Protein AF-A0AAV0A6R4-F1 (afdb_monomer_lite)

pLDDT: mean 75.77, std 17.12, range [40.34, 95.56]

Foldseek 3Di:
DCCVVPNCVVPDDPVNVCVLVVPPWAADPDAPDDCPPPDAHPCLVVVNDPQPPGPDPPPGNHRRTDPDPPDD

Organism: Phodopus roborovskii (NCBI:txid109678)

Radius of gyration: 15.31 Å; chains: 1; bounding box: 35×22×44 Å

Structure (mmCIF, N/CA/C/O backbone):
data_AF-A0AAV0A6R4-F1
#
_entry.id   AF-A0AAV0A6R4-F1
#
loop_
_atom_site.group_PDB
_atom_site.id
_atom_site.type_symbol
_atom_site.label_atom_id
_atom_site.label_alt_id
_atom_site.label_comp_id
_atom_site.label_asym_id
_atom_site.label_entity_id
_atom_site.label_seq_id
_atom_site.pdbx_PDB_ins_code
_atom_site.Cartn_x
_atom_site.Cartn_y
_atom_site.Cartn_z
_atom_site.occupancy
_atom_site.B_iso_or_e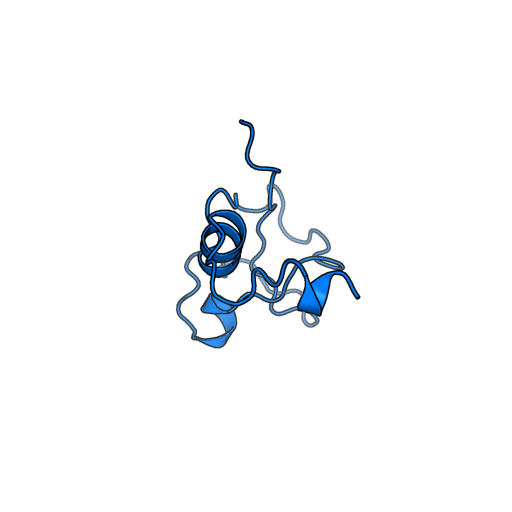quiv
_atom_site.auth_seq_id
_atom_site.auth_comp_id
_atom_site.auth_asym_id
_atom_site.auth_atom_id
_atom_site.pdbx_PDB_model_num
ATOM 1 N N . MET A 1 1 ? -8.220 10.250 24.401 1.00 83.75 1 MET A N 1
ATOM 2 C CA . MET A 1 1 ? -9.510 9.948 25.077 1.00 83.75 1 MET A CA 1
ATOM 3 C C . MET A 1 1 ? -10.328 8.934 24.283 1.00 83.75 1 MET A C 1
ATOM 5 O O . MET A 1 1 ? -10.764 7.967 24.890 1.00 83.75 1 MET A O 1
ATOM 9 N N . GLN A 1 2 ? -10.502 9.089 22.962 1.00 92.25 2 GLN A N 1
ATOM 10 C CA . GLN A 1 2 ? -11.198 8.077 22.148 1.00 92.25 2 GLN A CA 1
ATOM 11 C C . GLN A 1 2 ? -10.531 6.698 22.195 1.00 92.25 2 GLN A C 1
ATOM 13 O O . GLN A 1 2 ? -11.241 5.715 22.304 1.00 92.25 2 GLN A O 1
ATOM 18 N N . GLU A 1 3 ? -9.203 6.622 22.253 1.00 88.44 3 GLU A N 1
ATOM 19 C CA . GLU A 1 3 ? -8.473 5.351 22.408 1.00 88.44 3 GLU A CA 1
ATOM 20 C C . GLU A 1 3 ? -8.850 4.567 23.681 1.00 88.44 3 GLU A C 1
ATOM 22 O O . GLU A 1 3 ? -8.731 3.355 23.706 1.00 88.44 3 GLU A O 1
ATOM 27 N N . ILE A 1 4 ? -9.345 5.220 24.741 1.00 91.56 4 ILE A N 1
ATOM 28 C CA . ILE A 1 4 ? -9.761 4.531 25.981 1.00 91.56 4 ILE A CA 1
ATOM 29 C C . ILE A 1 4 ? -11.230 4.096 25.897 1.00 91.56 4 ILE A C 1
ATOM 31 O O . ILE A 1 4 ? -11.614 3.061 26.430 1.00 91.56 4 ILE A O 1
ATOM 35 N N . ILE A 1 5 ? -12.061 4.907 25.239 1.00 94.00 5 ILE A N 1
ATOM 36 C CA . ILE A 1 5 ? -13.515 4.709 25.167 1.00 94.00 5 ILE A CA 1
ATOM 37 C C . ILE A 1 5 ? -13.888 3.763 24.014 1.00 94.00 5 ILE A C 1
ATOM 39 O O . ILE A 1 5 ? -14.847 3.007 24.117 1.00 94.00 5 ILE A O 1
ATOM 43 N N . ALA A 1 6 ? -13.133 3.815 22.920 1.00 93.06 6 ALA A N 1
ATOM 44 C CA . ALA A 1 6 ? -13.387 3.131 21.661 1.00 93.06 6 ALA A CA 1
ATOM 45 C C . ALA A 1 6 ? -12.060 2.716 20.992 1.00 93.06 6 ALA A C 1
ATOM 47 O O . ALA A 1 6 ? -11.813 3.053 19.834 1.00 93.06 6 ALA A O 1
ATOM 48 N N . SER A 1 7 ? -11.185 2.015 21.728 1.00 94.12 7 SER A N 1
ATOM 49 C CA . SER A 1 7 ? -10.026 1.350 21.109 1.00 94.12 7 SER A CA 1
ATOM 50 C C . SER A 1 7 ? -10.520 0.336 20.083 1.00 94.12 7 SER A C 1
ATOM 52 O O . SER A 1 7 ? -11.381 -0.496 20.376 1.00 94.12 7 SER A O 1
ATOM 54 N N . VAL A 1 8 ? -9.934 0.398 18.892 1.00 93.75 8 VAL A N 1
ATOM 55 C CA . VAL A 1 8 ? -10.156 -0.560 17.804 1.00 93.75 8 VAL A CA 1
ATOM 56 C C . VAL A 1 8 ? -8.904 -1.390 17.526 1.00 93.75 8 VAL A C 1
ATOM 58 O O . VAL A 1 8 ? -8.859 -2.101 16.536 1.00 93.75 8 VAL A O 1
ATOM 61 N N . ASP A 1 9 ? -7.909 -1.365 18.417 1.00 93.75 9 ASP A N 1
ATOM 62 C CA . ASP A 1 9 ? -6.601 -2.009 18.196 1.00 93.75 9 ASP A CA 1
ATOM 63 C C . ASP A 1 9 ? -6.693 -3.541 18.087 1.00 93.75 9 ASP A C 1
ATOM 65 O O . ASP A 1 9 ? -5.807 -4.208 17.559 1.00 93.75 9 ASP A O 1
ATOM 69 N N . HIS A 1 10 ? -7.771 -4.118 18.617 1.00 93.50 10 HIS A N 1
ATOM 70 C CA . HIS A 1 10 ? -8.071 -5.547 18.547 1.00 93.50 10 HIS A CA 1
ATOM 71 C C . HIS A 1 10 ? -8.887 -5.928 17.300 1.00 93.50 10 HIS A C 1
ATOM 73 O O . 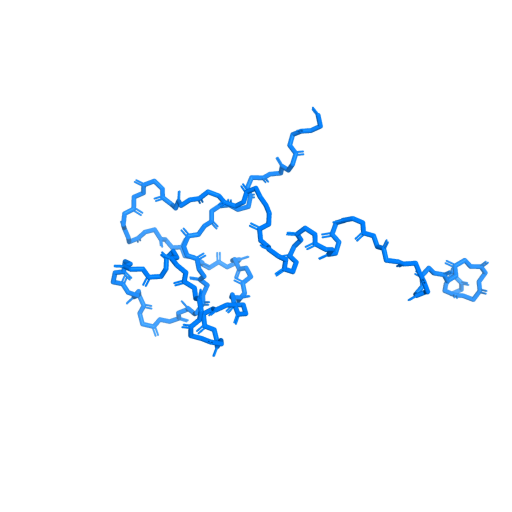HIS A 1 10 ? -9.148 -7.112 17.078 1.00 93.50 10 HIS A O 1
ATOM 79 N N . ILE A 1 11 ? -9.306 -4.946 16.499 1.00 95.56 11 ILE A N 1
ATOM 80 C CA . ILE A 1 11 ? -10.067 -5.132 15.266 1.00 95.56 11 ILE A CA 1
ATOM 81 C C . ILE A 1 11 ? -9.089 -5.026 14.100 1.00 95.56 11 ILE A C 1
ATOM 83 O O . ILE A 1 11 ? -8.413 -4.017 13.948 1.00 95.56 11 ILE A O 1
ATOM 87 N N . LYS A 1 12 ? -9.039 -6.057 13.253 1.00 94.81 12 LYS A N 1
ATOM 88 C CA . LYS A 1 12 ? -8.343 -5.965 11.968 1.00 94.81 12 LYS A CA 1
ATOM 89 C C . LYS A 1 12 ? -9.292 -5.427 10.919 1.00 94.81 12 LYS A C 1
ATOM 91 O O . LYS A 1 12 ? -10.323 -6.046 10.657 1.0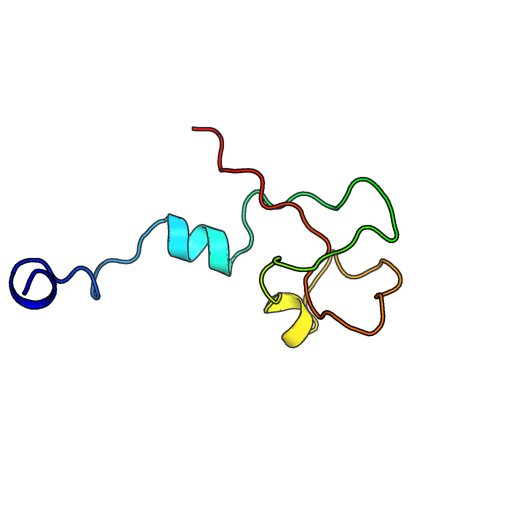0 94.81 12 LYS A O 1
ATOM 96 N N . PHE A 1 13 ? -8.933 -4.305 10.314 1.00 95.00 13 PHE A N 1
ATOM 97 C CA . PHE A 1 13 ? -9.711 -3.754 9.216 1.00 95.00 13 PHE A CA 1
ATOM 98 C C . PHE A 1 13 ? -9.340 -4.435 7.903 1.00 95.00 13 PHE A C 1
ATOM 100 O O . PHE A 1 13 ? -8.168 -4.699 7.628 1.00 95.00 13 PHE A O 1
ATOM 107 N N . ASP A 1 14 ? -10.329 -4.627 7.034 1.00 93.56 14 ASP A N 1
ATOM 108 C CA . ASP A 1 14 ? -10.085 -5.116 5.673 1.00 93.56 14 ASP A CA 1
ATOM 109 C C . ASP A 1 14 ? -9.111 -4.205 4.916 1.00 93.56 14 ASP A C 1
ATOM 111 O O . ASP A 1 14 ? -8.322 -4.673 4.098 1.00 93.56 14 ASP A O 1
ATOM 115 N N . LEU A 1 15 ? -9.108 -2.908 5.240 1.00 89.56 15 LEU A N 1
ATOM 116 C CA . LEU A 1 15 ? -8.175 -1.937 4.680 1.00 89.56 15 LEU A CA 1
ATOM 117 C C . LEU A 1 15 ? -6.718 -2.224 5.071 1.00 89.56 15 LEU A C 1
ATOM 119 O O . LEU A 1 15 ? -5.841 -2.120 4.218 1.00 89.56 15 LEU A O 1
ATOM 123 N N . GLU A 1 16 ? -6.449 -2.627 6.315 1.00 92.38 16 GLU A N 1
ATOM 124 C CA . GLU A 1 16 ? -5.095 -3.006 6.749 1.00 92.38 16 GLU A CA 1
ATOM 125 C C . GLU A 1 16 ? -4.609 -4.220 5.958 1.00 92.38 16 GLU A C 1
ATOM 127 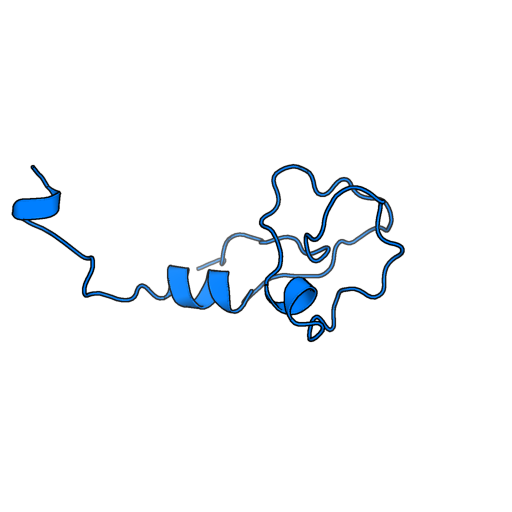O O . GLU A 1 16 ? -3.529 -4.197 5.369 1.00 92.38 16 GLU A O 1
ATOM 132 N N . ILE A 1 17 ? -5.465 -5.239 5.844 1.00 91.50 17 ILE A N 1
ATOM 133 C CA . ILE A 1 17 ? -5.174 -6.459 5.088 1.00 91.50 17 ILE A CA 1
ATOM 134 C C . ILE A 1 17 ? -4.935 -6.131 3.607 1.00 91.50 17 ILE A C 1
ATOM 136 O O . ILE A 1 17 ? -3.969 -6.609 3.009 1.00 91.50 17 ILE A O 1
ATOM 140 N N . ALA A 1 18 ? -5.789 -5.297 3.009 1.00 89.12 18 ALA A N 1
ATOM 141 C CA . ALA A 1 18 ? -5.690 -4.920 1.605 1.00 89.12 18 ALA A CA 1
ATOM 142 C C . ALA A 1 18 ? -4.412 -4.125 1.301 1.00 89.12 18 ALA A C 1
ATOM 144 O O . ALA A 1 18 ? -3.790 -4.351 0.260 1.00 89.12 18 ALA A O 1
ATOM 145 N N . VAL A 1 19 ? -3.990 -3.238 2.208 1.00 87.44 19 VAL A N 1
ATOM 146 C CA . VAL A 1 19 ? -2.748 -2.465 2.075 1.00 87.44 19 VAL A CA 1
ATOM 147 C C . VAL A 1 19 ? -1.522 -3.365 2.233 1.00 87.44 19 VAL A C 1
ATOM 149 O O . VAL A 1 19 ? -0.640 -3.334 1.371 1.00 87.44 19 VAL A O 1
ATOM 152 N N . GLU A 1 20 ? -1.480 -4.209 3.269 1.00 88.75 20 GLU A N 1
ATOM 153 C CA . GLU A 1 20 ? -0.373 -5.147 3.519 1.00 88.75 20 GLU A CA 1
ATOM 154 C C . GLU A 1 20 ? -0.179 -6.126 2.352 1.00 88.75 20 GLU A C 1
ATOM 156 O O . GLU A 1 20 ? 0.944 -6.390 1.916 1.00 88.75 20 GLU A O 1
ATOM 161 N N . GLN A 1 21 ? -1.279 -6.636 1.794 1.00 89.06 21 GLN A N 1
ATOM 162 C CA . GLN A 1 21 ? -1.254 -7.579 0.674 1.00 89.06 21 GLN A CA 1
ATOM 163 C C . GLN A 1 21 ? -1.186 -6.896 -0.700 1.00 89.06 21 GLN A C 1
ATOM 165 O O . GLN A 1 21 ? -1.081 -7.579 -1.720 1.00 89.06 21 GLN A O 1
ATOM 170 N N . GLN A 1 22 ? -1.205 -5.559 -0.750 1.00 85.56 22 GL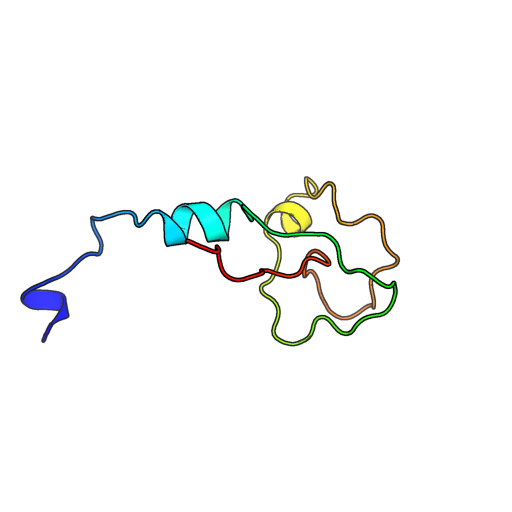N A N 1
ATOM 171 C CA . GLN A 1 22 ? -1.223 -4.767 -1.984 1.00 85.56 22 GLN A CA 1
ATOM 172 C C . GLN A 1 22 ? -2.358 -5.171 -2.945 1.00 85.56 22 GLN A C 1
ATOM 174 O O . GLN A 1 22 ? -2.164 -5.231 -4.170 1.00 85.56 22 GLN A O 1
ATOM 179 N N . LEU A 1 23 ? -3.538 -5.472 -2.393 1.00 86.81 23 LEU A N 1
ATOM 180 C CA . LEU A 1 23 ? -4.731 -5.816 -3.166 1.00 86.81 23 LEU A CA 1
ATOM 181 C C . LEU A 1 23 ? -5.180 -4.613 -4.004 1.00 86.81 23 LEU A C 1
ATOM 183 O O . LEU A 1 23 ? -5.063 -3.464 -3.589 1.00 86.81 23 LEU A O 1
ATOM 187 N N . GLY A 1 24 ? -5.643 -4.871 -5.229 1.00 84.19 24 GLY A N 1
ATOM 188 C CA . GLY A 1 24 ? -6.086 -3.822 -6.161 1.00 84.19 24 GLY A CA 1
ATOM 189 C C . GLY A 1 24 ? -4.965 -2.977 -6.783 1.00 84.19 24 GLY A C 1
ATOM 190 O O . GLY A 1 24 ? -5.222 -2.179 -7.681 1.00 84.19 24 GLY A O 1
ATOM 191 N N . ALA A 1 25 ? -3.711 -3.170 -6.373 1.00 82.69 25 ALA A N 1
ATOM 192 C CA . ALA A 1 25 ? -2.611 -2.362 -6.865 1.00 82.69 25 ALA A CA 1
ATOM 193 C C . ALA A 1 25 ? -2.247 -2.765 -8.316 1.00 82.69 25 ALA A C 1
ATOM 195 O O . ALA A 1 25 ? -1.776 -3.884 -8.560 1.00 82.69 25 ALA A O 1
ATOM 196 N N . GLN A 1 26 ? -2.397 -1.845 -9.276 1.00 80.62 26 GLN A N 1
ATOM 197 C CA . GLN A 1 26 ? -2.061 -2.065 -10.692 1.00 80.62 26 GLN A CA 1
ATOM 198 C C . GLN A 1 26 ? -0.668 -1.546 -11.077 1.00 80.62 26 GLN A C 1
ATOM 200 O O . GLN A 1 26 ? -0.260 -0.498 -10.573 1.00 80.62 26 GLN A O 1
ATOM 205 N N . PRO A 1 27 ? 0.071 -2.234 -11.972 1.00 79.12 27 PRO A N 1
ATOM 206 C CA . PRO A 1 27 ? 1.367 -1.756 -12.451 1.00 79.12 27 PRO A CA 1
ATOM 207 C C . PRO A 1 27 ? 1.295 -0.325 -12.996 1.00 79.12 27 PRO A C 1
ATOM 209 O O . PRO A 1 27 ? 0.308 0.052 -13.627 1.00 79.12 27 PRO A O 1
ATOM 212 N N . LEU A 1 28 ? 2.355 0.458 -12.783 1.00 79.19 28 LEU A N 1
ATOM 213 C CA . LEU A 1 28 ? 2.464 1.793 -13.366 1.00 79.19 28 LEU A CA 1
ATOM 214 C C . LEU A 1 28 ? 2.379 1.713 -14.900 1.00 79.19 28 LEU A C 1
ATOM 216 O O . LEU A 1 28 ? 3.032 0.853 -15.502 1.00 79.19 28 LEU A O 1
ATOM 220 N N . PRO A 1 29 ? 1.616 2.617 -15.540 1.00 80.38 29 PRO A N 1
ATOM 221 C CA . PRO A 1 29 ? 1.383 2.570 -16.980 1.00 80.38 29 PRO A CA 1
ATOM 222 C C . PRO A 1 29 ? 2.644 2.863 -17.803 1.00 80.38 29 PRO A C 1
ATOM 224 O O . PRO A 1 29 ? 2.752 2.391 -18.932 1.00 80.38 29 PRO A O 1
ATOM 227 N N . PHE A 1 30 ? 3.609 3.608 -17.247 1.00 81.12 30 PHE A N 1
ATOM 228 C CA . PHE A 1 30 ? 4.829 4.002 -17.950 1.00 81.12 30 PHE A CA 1
ATOM 229 C C . PHE A 1 30 ? 6.089 3.782 -17.096 1.00 81.12 30 PHE A C 1
ATOM 231 O O . PHE A 1 30 ? 6.065 4.025 -15.885 1.00 81.12 30 PHE A O 1
ATOM 238 N N . PRO A 1 31 ? 7.211 3.355 -17.707 1.00 79.44 31 PRO A N 1
ATOM 239 C CA . PRO A 1 31 ? 8.490 3.248 -17.014 1.00 79.44 31 PRO A CA 1
ATOM 240 C C . PRO A 1 31 ? 9.037 4.639 -16.657 1.00 79.44 31 PRO A C 1
ATOM 242 O O . PRO A 1 31 ? 8.840 5.602 -17.393 1.00 79.44 31 PRO A O 1
ATOM 245 N N . GLY A 1 32 ? 9.761 4.741 -15.541 1.00 77.69 32 GLY A N 1
ATOM 246 C CA . GLY A 1 32 ? 10.407 5.992 -15.116 1.00 77.69 32 GLY A CA 1
ATOM 247 C C . GLY A 1 32 ? 9.489 6.999 -14.416 1.00 77.69 32 GLY A C 1
ATOM 248 O O . GLY A 1 32 ? 9.945 8.092 -14.091 1.00 77.69 32 GLY A O 1
ATOM 249 N N . MET A 1 33 ? 8.226 6.642 -14.152 1.00 80.44 33 MET A N 1
ATOM 250 C CA . MET A 1 33 ? 7.353 7.441 -13.289 1.00 80.44 33 MET A CA 1
ATOM 251 C C . MET A 1 33 ? 7.963 7.592 -11.894 1.00 80.44 33 MET A C 1
ATOM 253 O O . MET A 1 33 ? 8.499 6.634 -11.327 1.00 80.44 33 MET A O 1
ATOM 257 N N . ASP A 1 34 ? 7.853 8.799 -11.341 1.00 79.50 34 ASP A N 1
ATOM 258 C CA . ASP A 1 34 ? 8.260 9.050 -9.969 1.00 79.50 34 ASP A CA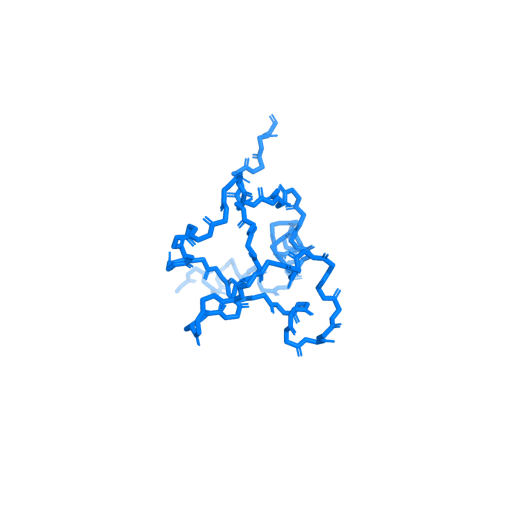 1
ATOM 259 C C . ASP A 1 34 ? 7.351 8.282 -9.002 1.00 79.50 34 ASP A C 1
ATOM 261 O O . ASP A 1 34 ? 6.133 8.213 -9.173 1.00 79.50 34 ASP A O 1
ATOM 265 N N . LYS A 1 35 ? 7.973 7.679 -7.994 1.00 75.38 35 LYS A N 1
ATOM 266 C CA . LYS A 1 35 ? 7.299 6.873 -6.972 1.00 75.38 35 LYS A CA 1
ATOM 267 C C . LYS A 1 35 ? 7.346 7.548 -5.601 1.00 75.38 35 LYS A C 1
ATOM 269 O O . LYS A 1 35 ? 7.069 6.890 -4.595 1.00 75.38 35 LYS A O 1
ATOM 274 N N . SER A 1 36 ? 7.747 8.817 -5.548 1.00 81.25 36 SER A N 1
ATOM 275 C CA . SER A 1 36 ? 7.752 9.615 -4.325 1.00 81.25 36 SER A CA 1
ATOM 276 C C . SER A 1 36 ? 6.343 9.692 -3.737 1.00 81.25 36 SER A C 1
ATOM 278 O O . SER A 1 36 ? 5.362 9.863 -4.456 1.00 81.25 36 SER A O 1
ATOM 280 N N . GLY A 1 37 ? 6.230 9.512 -2.421 1.00 79.31 37 GLY A N 1
ATOM 281 C CA . GLY A 1 37 ? 4.940 9.466 -1.721 1.00 79.31 37 GLY A CA 1
ATOM 282 C C . GLY A 1 37 ? 4.219 8.112 -1.774 1.00 79.31 37 GLY A C 1
ATOM 283 O O . GLY A 1 37 ? 3.223 7.943 -1.076 1.00 79.31 37 GLY A O 1
ATOM 284 N N . ALA A 1 38 ? 4.719 7.128 -2.532 1.00 82.06 38 ALA A N 1
ATOM 285 C CA . ALA A 1 38 ? 4.201 5.763 -2.476 1.00 82.06 38 ALA A CA 1
ATOM 286 C C . ALA A 1 38 ? 4.802 4.984 -1.294 1.00 82.06 38 ALA A C 1
ATOM 288 O O . ALA A 1 38 ? 5.979 5.143 -0.958 1.00 82.06 38 ALA A O 1
ATOM 289 N N . ALA A 1 39 ? 4.008 4.086 -0.707 1.00 83.81 39 ALA A N 1
ATOM 290 C CA . ALA A 1 39 ? 4.461 3.207 0.366 1.00 83.81 39 ALA A CA 1
ATOM 291 C C . ALA A 1 39 ? 5.620 2.292 -0.077 1.00 83.81 39 ALA A C 1
ATOM 293 O O . ALA A 1 39 ? 5.719 1.867 -1.236 1.00 83.81 39 ALA A O 1
ATOM 294 N N . VAL A 1 40 ? 6.499 1.957 0.870 1.00 84.38 40 VAL A N 1
ATOM 295 C CA . VAL A 1 40 ? 7.557 0.961 0.664 1.00 84.38 40 VAL A CA 1
ATOM 296 C C . VAL A 1 40 ? 6.921 -0.418 0.513 1.00 84.38 40 VAL A C 1
ATOM 298 O O . VAL A 1 40 ? 6.035 -0.793 1.274 1.00 84.38 40 VAL A O 1
ATOM 301 N N . CYS A 1 41 ? 7.363 -1.193 -0.478 1.00 84.69 41 CYS A N 1
ATOM 302 C CA . CYS A 1 41 ? 6.808 -2.520 -0.696 1.00 84.69 41 CYS A CA 1
ATOM 303 C C . CYS A 1 41 ? 7.521 -3.573 0.148 1.00 84.69 41 CYS A C 1
ATOM 305 O O . CYS A 1 41 ? 8.697 -3.871 -0.073 1.00 84.69 41 CYS A O 1
ATOM 307 N N . GLU A 1 42 ? 6.776 -4.230 1.032 1.00 86.62 42 GLU A N 1
ATOM 308 C CA . GLU A 1 42 ? 7.308 -5.342 1.815 1.00 86.62 42 GLU A CA 1
ATOM 309 C C . GLU A 1 42 ? 7.699 -6.551 0.967 1.00 86.62 42 GLU A C 1
ATOM 311 O O . GLU A 1 42 ? 8.712 -7.189 1.242 1.00 86.62 42 GLU A O 1
ATOM 316 N N . PHE A 1 43 ? 6.939 -6.875 -0.084 1.00 86.94 43 PHE A N 1
ATOM 317 C CA . PHE A 1 43 ? 7.303 -7.978 -0.975 1.00 86.94 43 PHE A CA 1
ATOM 318 C C . PHE A 1 43 ? 8.632 -7.719 -1.677 1.00 86.94 43 PHE A C 1
ATOM 320 O O . PHE A 1 43 ? 9.360 -8.662 -1.969 1.00 86.94 43 PHE A O 1
ATOM 327 N N . PHE A 1 44 ? 8.966 -6.457 -1.955 1.00 84.56 44 PHE A N 1
ATOM 328 C CA . PHE A 1 44 ? 10.255 -6.112 -2.539 1.00 84.56 44 PHE A CA 1
ATOM 329 C C . PHE A 1 44 ? 11.376 -6.323 -1.518 1.00 84.56 44 PHE A C 1
ATOM 331 O O . PHE A 1 44 ? 12.376 -6.956 -1.841 1.00 84.56 44 PHE A O 1
ATOM 338 N N . LEU A 1 45 ? 11.159 -5.902 -0.267 1.00 85.44 45 LEU A N 1
ATOM 339 C CA . LEU A 1 45 ? 12.090 -6.149 0.837 1.00 85.44 45 LEU A CA 1
ATOM 340 C C . LEU A 1 45 ? 12.310 -7.652 1.097 1.00 85.44 45 LEU A C 1
ATOM 342 O O . LEU A 1 45 ? 13.426 -8.077 1.373 1.00 85.44 45 LEU A O 1
ATOM 346 N N . LYS A 1 46 ? 11.256 -8.463 0.954 1.00 88.69 46 LYS A N 1
ATOM 347 C CA . LYS A 1 46 ? 11.279 -9.930 1.097 1.00 88.69 46 LYS A CA 1
ATOM 348 C C . LYS A 1 46 ? 11.700 -10.665 -0.190 1.00 88.69 46 LYS A C 1
ATOM 350 O O . LYS A 1 46 ? 11.608 -11.886 -0.238 1.00 88.69 46 LYS A O 1
ATOM 355 N N . ALA A 1 47 ? 12.117 -9.947 -1.240 1.00 84.19 47 ALA A N 1
ATOM 356 C CA . ALA A 1 47 ? 12.476 -10.490 -2.559 1.00 84.19 47 ALA A CA 1
ATOM 357 C C . ALA A 1 47 ? 11.386 -11.353 -3.247 1.00 84.19 47 ALA A C 1
ATOM 359 O O . ALA A 1 47 ? 11.677 -12.159 -4.126 1.00 84.19 47 ALA A O 1
ATOM 360 N N . ALA A 1 48 ? 10.118 -11.153 -2.885 1.00 85.56 48 ALA A N 1
ATOM 361 C CA . ALA A 1 48 ? 8.949 -11.864 -3.407 1.00 85.56 48 ALA A CA 1
ATOM 362 C C . ALA A 1 48 ? 8.084 -11.006 -4.358 1.00 85.56 48 ALA A C 1
ATOM 364 O O . ALA A 1 48 ? 7.023 -11.436 -4.809 1.00 85.56 48 ALA A O 1
ATOM 365 N N . CYS A 1 49 ? 8.496 -9.770 -4.659 1.00 82.56 49 CYS A N 1
ATOM 366 C CA . CYS A 1 49 ? 7.703 -8.853 -5.477 1.00 82.56 49 CYS A CA 1
ATOM 367 C C . CYS A 1 49 ? 7.715 -9.232 -6.967 1.00 82.56 49 CYS A C 1
ATOM 369 O O . CYS A 1 49 ? 8.678 -8.970 -7.687 1.00 82.56 49 CYS A O 1
ATOM 371 N N . GLY A 1 50 ? 6.590 -9.755 -7.464 1.00 77.75 50 GLY A N 1
ATOM 372 C CA . GLY A 1 50 ? 6.413 -10.088 -8.884 1.00 77.75 50 GLY A CA 1
ATOM 373 C C . GLY A 1 50 ? 6.331 -8.882 -9.835 1.00 77.75 50 GLY A C 1
ATOM 374 O O . GLY A 1 50 ? 6.521 -9.042 -11.040 1.00 77.75 50 GLY A O 1
ATOM 375 N N . LYS A 1 51 ? 6.078 -7.673 -9.311 1.00 71.94 51 LYS A N 1
ATOM 376 C CA . LYS A 1 51 ? 5.912 -6.425 -10.085 1.00 71.94 51 LYS A CA 1
ATOM 377 C C . LYS A 1 51 ? 7.226 -5.634 -10.246 1.00 71.94 51 LYS A C 1
ATOM 379 O O . LYS A 1 51 ? 7.286 -4.692 -11.027 1.00 71.94 51 LYS A O 1
ATOM 384 N N . GLY A 1 52 ? 8.297 -6.022 -9.547 1.00 60.56 52 GLY A N 1
ATOM 385 C CA . GLY A 1 52 ? 9.574 -5.295 -9.469 1.00 60.56 52 GLY A CA 1
ATOM 386 C C . GLY A 1 52 ? 10.520 -5.432 -10.671 1.00 60.56 52 GLY A C 1
ATOM 387 O O . GLY A 1 52 ? 11.718 -5.237 -10.510 1.00 60.56 52 GLY A O 1
ATOM 388 N N . LYS A 1 53 ? 10.027 -5.787 -11.865 1.00 56.84 53 LYS A N 1
ATOM 389 C CA . LYS A 1 53 ? 10.867 -6.060 -13.053 1.00 56.84 53 LYS A CA 1
ATOM 390 C C . LYS A 1 53 ? 11.256 -4.817 -13.869 1.00 56.84 53 LYS A C 1
ATOM 392 O O . LYS A 1 53 ? 11.911 -4.955 -14.897 1.00 56.84 53 LYS A O 1
ATOM 397 N N . GLN A 1 54 ? 10.839 -3.620 -13.459 1.00 56.97 54 GLN A N 1
ATOM 398 C CA . GLN A 1 54 ? 11.206 -2.375 -14.141 1.00 56.97 54 GLN A CA 1
ATOM 399 C C . GLN A 1 54 ? 12.509 -1.810 -13.554 1.00 56.97 54 GLN A C 1
ATOM 401 O O . GLN A 1 54 ? 12.714 -1.963 -12.347 1.00 56.97 54 GLN A O 1
ATOM 406 N N . PRO A 1 55 ? 13.379 -1.162 -14.360 1.00 46.34 55 PRO A N 1
ATOM 407 C CA . PRO A 1 55 ? 14.636 -0.603 -13.877 1.00 46.34 55 PRO A CA 1
ATOM 408 C C . PRO A 1 55 ? 14.336 0.355 -12.731 1.00 46.34 55 PRO A C 1
ATOM 410 O O . PRO A 1 55 ? 13.668 1.374 -12.906 1.00 46.34 55 PRO A O 1
ATOM 413 N N . LEU A 1 56 ? 14.760 -0.039 -11.537 1.00 48.12 56 LEU A N 1
ATOM 414 C CA . LEU A 1 56 ? 14.576 0.738 -10.329 1.00 48.12 56 LEU A CA 1
ATOM 415 C C . LEU A 1 56 ? 15.276 2.076 -10.545 1.00 48.12 56 LEU A C 1
ATOM 417 O O . LEU A 1 56 ? 16.481 2.122 -10.795 1.00 48.12 56 LEU A O 1
ATOM 421 N N . THR A 1 57 ? 14.534 3.173 -10.425 1.00 40.34 57 THR A N 1
ATOM 422 C CA . THR A 1 57 ? 15.178 4.428 -10.062 1.00 40.34 57 THR A CA 1
ATOM 423 C C . THR A 1 57 ? 15.934 4.180 -8.742 1.00 40.34 57 THR A C 1
ATOM 425 O O . THR A 1 57 ? 15.385 3.514 -7.856 1.00 40.34 57 THR A O 1
ATOM 428 N N . PRO A 1 58 ? 17.191 4.643 -8.593 1.00 42.06 58 PRO A N 1
ATOM 429 C CA . PRO A 1 58 ? 18.078 4.252 -7.487 1.00 42.06 58 PRO A CA 1
ATOM 430 C C . PRO A 1 58 ? 17.571 4.558 -6.068 1.00 42.06 58 PRO A C 1
ATOM 432 O O . PRO A 1 58 ? 18.200 4.147 -5.099 1.00 42.06 58 PRO A O 1
ATOM 435 N N . SER A 1 59 ? 16.476 5.306 -5.923 1.00 42.56 59 SER A N 1
ATOM 436 C CA . SER A 1 59 ? 16.092 5.957 -4.673 1.00 42.56 59 SER A CA 1
ATOM 437 C C . SER A 1 59 ? 14.885 5.364 -3.943 1.00 42.56 59 SER A C 1
ATOM 439 O O . SER A 1 59 ? 14.627 5.824 -2.835 1.00 42.56 59 SER A O 1
ATOM 441 N N . HIS A 1 60 ? 14.133 4.385 -4.482 1.00 50.88 60 HIS A N 1
ATOM 442 C CA . HIS A 1 60 ? 12.907 3.953 -3.785 1.00 50.88 60 HIS A CA 1
ATOM 443 C C . HIS A 1 60 ? 12.501 2.468 -3.958 1.00 50.88 60 HIS A C 1
ATOM 445 O O . HIS A 1 60 ? 12.139 2.056 -5.072 1.00 50.88 60 HIS A O 1
ATOM 451 N N . PRO A 1 61 ? 12.443 1.675 -2.860 1.00 56.69 61 PRO A N 1
ATOM 452 C CA . PRO A 1 61 ? 11.944 0.292 -2.824 1.00 56.69 61 PRO A CA 1
ATOM 453 C C . PRO A 1 61 ? 10.403 0.202 -2.860 1.00 56.69 61 PRO A C 1
ATOM 455 O O . PRO A 1 61 ? 9.799 -0.745 -2.351 1.00 56.69 61 PRO A O 1
ATOM 458 N N . SER A 1 62 ? 9.729 1.192 -3.449 1.00 59.59 62 SER A N 1
ATOM 459 C CA . SER A 1 62 ? 8.301 1.108 -3.737 1.00 59.59 62 SER A CA 1
ATOM 460 C C . SER A 1 62 ? 8.086 0.261 -4.994 1.00 59.59 62 SER A C 1
ATOM 462 O O . SER A 1 62 ? 8.670 0.493 -6.059 1.00 59.59 62 SER A O 1
ATOM 464 N N . CYS A 1 63 ? 7.261 -0.771 -4.848 1.00 60.91 63 CYS A N 1
ATOM 465 C CA . CYS A 1 63 ? 6.741 -1.578 -5.945 1.00 60.91 63 CYS A CA 1
ATOM 466 C C . CYS A 1 63 ? 5.962 -0.644 -6.871 1.00 60.91 63 CYS A C 1
ATOM 468 O O . CYS A 1 63 ? 5.072 0.046 -6.387 1.00 60.91 63 CYS A O 1
ATOM 470 N N . GLY A 1 64 ? 6.333 -0.565 -8.152 1.00 57.38 64 GLY A N 1
ATOM 471 C CA . GLY A 1 64 ? 5.810 0.410 -9.117 1.00 57.38 64 GLY A CA 1
ATOM 472 C C . GLY A 1 64 ? 4.330 0.210 -9.432 1.00 57.38 64 GLY A C 1
ATOM 473 O O . GLY A 1 64 ? 3.983 -0.252 -10.515 1.00 57.38 64 GLY A O 1
ATOM 474 N N . THR A 1 65 ? 3.468 0.533 -8.475 1.00 58.19 65 THR A N 1
ATOM 475 C CA . THR A 1 65 ? 2.059 0.175 -8.485 1.00 58.19 65 THR A CA 1
ATOM 476 C C . THR A 1 65 ? 1.234 1.366 -8.025 1.00 58.19 65 THR A C 1
ATOM 478 O O . THR A 1 65 ? 1.544 1.955 -6.991 1.00 58.19 65 THR A O 1
ATOM 481 N N . LEU A 1 66 ? 0.189 1.718 -8.772 1.00 55.44 66 LEU A N 1
ATOM 482 C CA . LEU A 1 66 ? -0.803 2.683 -8.310 1.00 55.44 66 LEU A CA 1
ATOM 483 C C . LEU A 1 66 ? -1.764 1.960 -7.367 1.00 55.44 66 LEU A C 1
ATOM 485 O O . LEU A 1 66 ? -2.412 0.987 -7.764 1.00 55.44 66 LEU A O 1
ATOM 489 N N . LEU A 1 67 ? -1.846 2.434 -6.122 1.00 54.41 67 LEU A N 1
ATOM 490 C CA . LEU A 1 67 ? -2.974 2.132 -5.250 1.00 54.41 67 LEU A CA 1
ATOM 491 C C . LEU A 1 67 ? -4.135 2.993 -5.764 1.00 54.41 67 LEU A C 1
ATOM 493 O O . LEU A 1 67 ? -4.303 4.137 -5.348 1.00 54.41 67 LEU A O 1
ATOM 497 N N . TYR A 1 68 ? -4.877 2.501 -6.757 1.00 46.72 68 TYR A N 1
ATOM 498 C CA . TYR A 1 68 ? -6.176 3.109 -7.028 1.00 46.72 68 TYR A CA 1
ATOM 499 C C . TYR A 1 68 ? -7.037 2.902 -5.780 1.00 46.72 68 TYR A C 1
ATOM 501 O O . TYR A 1 68 ? -6.975 1.814 -5.195 1.00 46.72 68 TYR A O 1
ATOM 509 N N . PRO A 1 69 ? -7.804 3.914 -5.338 1.00 44.00 69 PRO A N 1
ATOM 510 C CA . PRO A 1 69 ? -8.764 3.691 -4.274 1.00 44.00 69 PRO A CA 1
ATOM 511 C C . PRO A 1 69 ? -9.675 2.547 -4.715 1.00 44.00 69 PRO A C 1
ATOM 513 O O . PRO A 1 69 ? -10.170 2.547 -5.847 1.00 44.00 69 PRO A O 1
ATOM 516 N N . LEU A 1 70 ? -9.810 1.556 -3.831 1.00 43.78 70 LEU A N 1
ATOM 517 C CA . LEU A 1 70 ? -10.793 0.485 -3.911 1.00 43.78 70 LEU A CA 1
ATOM 518 C C . LEU A 1 70 ? -12.118 1.147 -4.323 1.00 43.78 70 LEU A C 1
ATOM 520 O O . LEU A 1 70 ? -12.669 1.939 -3.562 1.00 43.78 70 LEU A O 1
ATOM 524 N N . SER A 1 71 ? -12.529 0.967 -5.578 1.00 42.81 71 SER A N 1
ATOM 525 C CA . SER A 1 71 ? -13.824 1.467 -6.026 1.00 42.81 71 SER A CA 1
ATOM 526 C C . SER A 1 71 ? -14.841 0.491 -5.461 1.00 42.81 71 SER A C 1
ATOM 528 O O . SER A 1 71 ? -14.812 -0.680 -5.842 1.00 42.81 71 SER A O 1
ATOM 530 N N . ASP A 1 72 ? -15.594 0.980 -4.477 1.00 44.16 72 ASP A N 1
ATOM 531 C CA . ASP A 1 72 ? -16.760 0.338 -3.861 1.00 44.16 72 ASP A CA 1
ATOM 532 C C . ASP A 1 72 ? -17.719 -0.225 -4.925 1.00 44.16 72 ASP A C 1
ATOM 534 O O . ASP A 1 72 ? -17.992 0.503 -5.915 1.00 44.16 72 ASP A O 1
#

Sequence (72 aa):
MQEIIASVDHIKFDLEIAVEQQLGAQPLPFPGMDKSGAAVCEFFLKAACGKGKQPLTPSHPSCGTLLYPLSD

Secondary structure (DSSP, 8-state):
-HHHHS--TTPPPHHHHHHHTTTTPEEPSSTT---TTSPPPHHHHTT--TT--S---TT----SEE------